Protein AF-A0A8R2NJJ9-F1 (afdb_monomer_lite)

pLDDT: mean 79.79, std 11.47, range [46.22, 91.38]

Structure (mmCIF, N/CA/C/O backbone):
data_AF-A0A8R2NJJ9-F1
#
_entry.id   AF-A0A8R2NJJ9-F1
#
loop_
_atom_site.group_PDB
_atom_site.id
_atom_site.type_symbol
_atom_site.label_atom_id
_atom_site.label_alt_id
_atom_site.label_comp_id
_atom_site.label_asym_id
_atom_site.label_entity_id
_atom_site.label_seq_id
_atom_site.pdbx_PDB_ins_code
_atom_site.Cartn_x
_atom_site.Cartn_y
_atom_site.Cartn_z
_atom_site.occupancy
_atom_site.B_iso_or_equiv
_atom_site.auth_seq_id
_atom_site.auth_comp_id
_atom_site.auth_asym_id
_atom_site.auth_atom_id
_atom_site.pdbx_PDB_model_num
ATOM 1 N N . MET A 1 1 ? 19.460 -36.028 -24.362 1.00 50.94 1 MET A N 1
ATOM 2 C CA . MET A 1 1 ? 19.467 -34.547 -24.383 1.00 50.94 1 MET A CA 1
ATOM 3 C C . MET A 1 1 ? 18.861 -33.993 -23.086 1.00 50.94 1 MET A C 1
ATOM 5 O O . MET A 1 1 ? 17.682 -33.672 -23.083 1.00 50.94 1 MET A O 1
ATOM 9 N N . PRO A 1 2 ? 19.613 -33.909 -21.970 1.00 55.94 2 PRO A N 1
ATOM 10 C CA . PRO A 1 2 ? 19.088 -33.429 -20.680 1.00 55.94 2 PRO A CA 1
ATOM 11 C C . PRO A 1 2 ? 19.364 -31.936 -20.404 1.00 55.94 2 PRO A C 1
ATOM 13 O O . PRO A 1 2 ? 18.837 -31.383 -19.448 1.00 55.94 2 PRO A O 1
ATOM 16 N N . GLN A 1 3 ? 20.184 -31.270 -21.226 1.00 57.06 3 GLN A N 1
ATOM 17 C CA . GLN A 1 3 ? 20.687 -29.916 -20.941 1.00 57.06 3 GLN A CA 1
ATOM 18 C C . GLN A 1 3 ? 19.692 -28.784 -21.264 1.00 57.06 3 GLN A C 1
ATOM 20 O O . GLN A 1 3 ? 19.911 -27.633 -20.887 1.00 57.06 3 GLN A O 1
ATOM 25 N N . THR A 1 4 ? 18.594 -29.069 -21.968 1.00 61.69 4 THR A N 1
ATOM 26 C CA . THR A 1 4 ? 17.618 -28.051 -22.397 1.00 61.69 4 THR A CA 1
ATOM 27 C C . THR A 1 4 ? 16.700 -27.606 -21.256 1.00 61.69 4 THR A C 1
ATOM 29 O O . THR A 1 4 ? 16.427 -26.413 -21.130 1.00 61.69 4 THR A O 1
ATOM 32 N N . SER A 1 5 ? 16.296 -28.519 -20.369 1.00 61.91 5 SER A N 1
ATOM 33 C CA . SER A 1 5 ? 15.440 -28.220 -19.209 1.00 61.91 5 SER A CA 1
ATOM 34 C C . SER A 1 5 ? 16.107 -27.271 -18.208 1.00 61.91 5 SER A C 1
ATOM 36 O O . SER A 1 5 ? 15.470 -26.341 -17.714 1.00 61.91 5 SER A O 1
ATOM 38 N N . SER A 1 6 ? 17.409 -27.448 -17.962 1.00 67.12 6 SER A N 1
ATOM 39 C CA . SER A 1 6 ? 18.204 -26.599 -17.062 1.00 67.12 6 SER A CA 1
ATOM 40 C C . SER A 1 6 ? 18.313 -25.158 -17.580 1.00 67.12 6 SER A C 1
ATOM 42 O O . SER A 1 6 ? 18.173 -24.202 -16.819 1.00 6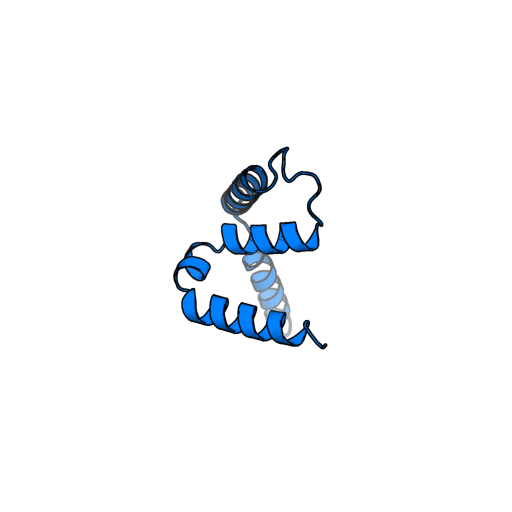7.12 6 SER A O 1
ATOM 44 N N . ASN A 1 7 ? 18.488 -24.994 -18.897 1.00 72.44 7 ASN A N 1
ATOM 45 C CA . ASN A 1 7 ? 18.545 -23.683 -19.552 1.00 72.44 7 ASN A CA 1
ATOM 46 C C . ASN A 1 7 ? 17.195 -22.948 -19.517 1.00 72.44 7 ASN A C 1
ATOM 48 O O . ASN A 1 7 ? 17.149 -21.729 -19.345 1.00 72.44 7 ASN A O 1
ATOM 52 N N . ILE A 1 8 ? 16.086 -23.684 -19.632 1.00 78.69 8 ILE A N 1
ATOM 53 C CA . ILE A 1 8 ? 14.732 -23.124 -19.518 1.00 78.69 8 ILE A CA 1
ATOM 54 C C . ILE A 1 8 ? 14.481 -22.591 -18.103 1.00 78.69 8 ILE A C 1
ATOM 56 O O . ILE A 1 8 ? 13.897 -21.516 -17.948 1.00 78.69 8 ILE A O 1
ATOM 60 N N . LEU A 1 9 ? 14.948 -23.307 -17.076 1.00 81.06 9 LEU A N 1
ATOM 61 C CA . LEU A 1 9 ? 14.803 -22.888 -15.683 1.00 81.06 9 LEU A CA 1
ATOM 62 C C . LEU A 1 9 ? 15.590 -21.599 -15.398 1.00 81.06 9 LEU A C 1
ATOM 64 O O . LEU A 1 9 ? 15.019 -20.635 -14.891 1.00 81.06 9 LEU A O 1
ATOM 68 N N . TYR A 1 10 ? 16.864 -21.546 -15.804 1.00 80.62 10 TYR A N 1
ATOM 69 C CA . TYR A 1 10 ? 17.710 -20.354 -15.666 1.00 80.62 10 TYR A CA 1
ATOM 70 C C . TYR A 1 10 ? 17.087 -19.123 -16.342 1.00 80.62 10 TYR A C 1
ATOM 72 O O . TYR A 1 10 ? 17.005 -18.050 -15.742 1.00 80.62 10 TYR A O 1
ATOM 80 N N . ARG A 1 11 ? 16.567 -19.285 -17.564 1.00 77.56 11 ARG A N 1
ATOM 81 C CA . ARG A 1 11 ? 15.946 -18.190 -18.320 1.00 77.56 11 ARG A CA 1
ATOM 82 C C . ARG A 1 11 ? 14.683 -17.651 -17.648 1.00 77.56 11 ARG A C 1
ATOM 84 O O . ARG A 1 11 ? 14.453 -16.447 -17.676 1.00 77.56 11 ARG A O 1
ATOM 91 N N . ARG A 1 12 ? 13.873 -18.523 -17.038 1.00 80.19 12 ARG A N 1
ATOM 92 C CA . ARG A 1 12 ? 12.670 -18.124 -16.285 1.00 80.19 12 ARG A CA 1
ATOM 93 C C . ARG A 1 12 ? 13.020 -17.333 -15.029 1.00 80.19 12 ARG A C 1
ATOM 95 O O . ARG A 1 12 ? 12.392 -16.312 -14.771 1.00 80.19 12 ARG A O 1
ATOM 102 N N . ILE A 1 13 ? 14.042 -17.769 -14.294 1.00 82.50 13 ILE A N 1
ATOM 103 C CA . ILE A 1 13 ? 14.518 -17.065 -13.097 1.00 82.50 13 ILE A CA 1
ATOM 104 C C . ILE A 1 13 ? 15.059 -15.682 -13.482 1.00 82.50 13 ILE A C 1
ATOM 106 O O . ILE A 1 13 ? 14.654 -14.685 -12.889 1.00 82.50 13 ILE A O 1
ATOM 110 N N . PHE A 1 14 ? 15.881 -15.599 -14.532 1.00 81.12 14 PHE A N 1
ATOM 111 C CA . PHE A 1 14 ? 16.428 -14.330 -15.020 1.00 81.12 14 PHE A CA 1
ATOM 112 C C . PHE A 1 14 ? 15.340 -13.335 -15.459 1.00 81.12 14 PHE A C 1
ATOM 114 O O . PHE A 1 14 ? 15.451 -12.149 -15.174 1.00 81.12 14 PHE A O 1
ATOM 121 N N . LEU A 1 15 ? 14.259 -13.809 -16.093 1.00 75.44 15 LEU A N 1
ATOM 122 C CA . LEU A 1 15 ? 13.126 -12.958 -16.485 1.00 75.44 15 LEU A CA 1
ATOM 123 C C . LEU A 1 15 ? 12.269 -12.491 -15.294 1.00 75.44 15 LEU A C 1
ATOM 125 O O . LEU A 1 15 ? 11.606 -11.464 -15.392 1.00 75.44 15 LEU A O 1
ATOM 129 N N . SER A 1 16 ? 12.243 -13.263 -14.202 1.00 76.94 16 SER A N 1
ATOM 130 C CA . SER A 1 16 ? 11.500 -12.929 -12.978 1.00 76.94 16 SER A CA 1
ATOM 131 C C . SER A 1 16 ? 12.248 -11.963 -12.061 1.00 76.94 16 SER A C 1
ATOM 133 O O . SER A 1 16 ? 11.633 -11.303 -11.224 1.00 76.94 16 SER A O 1
ATOM 135 N N . MET A 1 17 ? 13.573 -11.865 -12.215 1.00 72.75 17 MET A N 1
ATOM 136 C CA . MET A 1 17 ? 14.341 -10.846 -11.520 1.00 72.75 17 MET A CA 1
ATOM 137 C C . MET A 1 17 ? 13.917 -9.476 -12.054 1.00 72.75 17 MET A C 1
ATOM 139 O O . MET A 1 17 ? 13.920 -9.272 -13.268 1.00 72.75 17 MET A O 1
ATOM 143 N N . PRO A 1 18 ? 13.556 -8.518 -11.187 1.00 64.25 18 PRO A N 1
ATOM 144 C CA . PRO A 1 18 ? 13.225 -7.176 -11.631 1.00 64.25 18 PRO A CA 1
ATOM 145 C C . PRO A 1 18 ? 14.484 -6.532 -12.225 1.00 64.25 18 PRO A C 1
ATOM 147 O O . PRO A 1 18 ? 15.338 -6.024 -11.506 1.00 64.25 18 PRO A O 1
ATOM 150 N N . VAL A 1 19 ? 14.616 -6.569 -13.553 1.00 63.38 19 VAL A N 1
ATOM 151 C CA . VAL A 1 19 ? 15.764 -5.992 -14.277 1.00 63.38 19 VAL A CA 1
ATOM 152 C C . VAL A 1 19 ? 15.724 -4.454 -14.240 1.00 63.38 19 VAL A C 1
ATOM 154 O O . VAL A 1 19 ? 16.726 -3.786 -14.475 1.00 63.38 19 VAL A O 1
ATOM 157 N N . THR A 1 20 ? 14.574 -3.859 -13.908 1.00 68.38 20 THR A N 1
ATOM 158 C CA . THR A 1 20 ? 14.369 -2.408 -13.959 1.00 68.38 20 THR A CA 1
ATOM 159 C C . THR A 1 20 ? 14.492 -1.755 -12.581 1.00 68.38 20 THR A C 1
ATOM 161 O O . THR A 1 20 ? 13.550 -1.791 -11.784 1.00 68.38 20 THR A O 1
ATOM 164 N N . THR A 1 21 ? 15.607 -1.066 -12.336 1.00 72.00 21 THR A N 1
ATOM 165 C CA . THR A 1 21 ? 15.801 -0.179 -11.170 1.00 72.00 21 THR A CA 1
ATOM 166 C C . THR A 1 21 ? 14.673 0.844 -11.025 1.00 72.00 21 THR A C 1
ATOM 168 O O . THR A 1 21 ? 14.190 1.076 -9.920 1.00 72.00 21 THR A O 1
ATOM 171 N N . ALA A 1 22 ? 14.152 1.354 -12.145 1.00 78.69 22 ALA A N 1
ATOM 172 C CA . ALA A 1 22 ? 13.042 2.305 -12.180 1.00 78.69 22 ALA A CA 1
ATOM 173 C C . ALA A 1 22 ? 11.760 1.805 -11.481 1.00 78.69 22 ALA A C 1
ATOM 175 O O . ALA A 1 22 ? 11.014 2.602 -10.913 1.00 78.69 22 ALA A O 1
ATOM 176 N N . SER A 1 23 ? 11.479 0.495 -11.509 1.00 78.06 23 SER A N 1
ATOM 177 C CA . SER A 1 23 ? 10.308 -0.065 -10.818 1.00 78.06 23 SER A CA 1
ATOM 178 C C . SER A 1 23 ? 10.504 -0.042 -9.300 1.00 78.06 23 SER A C 1
ATOM 180 O O . SER A 1 23 ? 9.640 0.434 -8.564 1.00 78.06 23 SER A O 1
ATOM 182 N N . CYS A 1 24 ? 11.690 -0.449 -8.836 1.00 80.31 24 CYS A N 1
ATOM 183 C CA . CYS A 1 24 ? 12.066 -0.361 -7.427 1.00 80.31 24 CYS A CA 1
ATOM 184 C C . CYS A 1 24 ? 12.046 1.094 -6.934 1.00 80.31 24 CYS A C 1
ATOM 186 O O . CYS A 1 24 ? 11.479 1.376 -5.882 1.00 80.31 24 CYS A O 1
ATOM 188 N N . GLU A 1 25 ? 12.602 2.031 -7.705 1.00 84.25 25 GLU A N 1
ATOM 189 C CA . GLU A 1 25 ? 12.612 3.462 -7.379 1.00 84.25 25 GLU A CA 1
ATOM 190 C C . GLU A 1 25 ? 11.197 4.037 -7.251 1.00 84.25 25 GLU A C 1
ATOM 192 O O . GLU A 1 25 ? 10.909 4.755 -6.288 1.00 84.25 25 GLU A O 1
ATOM 197 N N . ARG A 1 26 ? 10.282 3.680 -8.165 1.00 84.25 26 ARG A N 1
ATOM 198 C CA . ARG A 1 26 ? 8.868 4.071 -8.060 1.00 84.25 26 ARG A CA 1
ATOM 199 C C . ARG A 1 26 ? 8.229 3.530 -6.782 1.00 84.25 26 ARG A C 1
ATOM 201 O O . ARG A 1 26 ? 7.597 4.303 -6.060 1.00 84.25 26 ARG A O 1
ATOM 208 N N . SER A 1 27 ? 8.440 2.257 -6.457 1.00 85.06 27 SER A N 1
ATOM 209 C CA . SER A 1 27 ? 7.912 1.641 -5.232 1.00 85.06 27 SER A CA 1
ATOM 210 C C . SER A 1 27 ? 8.468 2.290 -3.959 1.00 85.06 27 SER A C 1
ATOM 212 O O . SER A 1 27 ? 7.706 2.605 -3.042 1.00 85.06 27 SER A O 1
ATOM 214 N N . PHE A 1 28 ? 9.770 2.585 -3.906 1.00 83.88 28 PHE A N 1
ATOM 215 C CA . PHE A 1 28 ? 10.386 3.282 -2.771 1.00 83.88 28 PHE A CA 1
ATOM 216 C C . PHE A 1 28 ? 9.935 4.742 -2.647 1.00 83.88 28 PHE A C 1
ATOM 218 O O . PHE A 1 28 ? 9.732 5.227 -1.532 1.00 83.88 28 PHE A O 1
ATOM 225 N N . SER A 1 29 ? 9.713 5.434 -3.766 1.00 87.19 29 SER A N 1
ATOM 226 C CA . SER A 1 29 ? 9.139 6.783 -3.772 1.00 87.19 29 SER A CA 1
ATOM 227 C C . SER A 1 29 ? 7.730 6.791 -3.165 1.00 87.19 29 SER A C 1
ATOM 229 O O . SER A 1 29 ? 7.432 7.603 -2.287 1.00 87.19 29 SER A O 1
ATOM 231 N N . LYS A 1 30 ? 6.884 5.816 -3.529 1.00 86.50 30 LYS A N 1
ATOM 232 C CA . LYS A 1 30 ? 5.555 5.634 -2.920 1.00 86.50 30 LYS A CA 1
ATOM 233 C C . LYS A 1 30 ? 5.649 5.308 -1.428 1.00 86.50 30 LYS A C 1
ATOM 23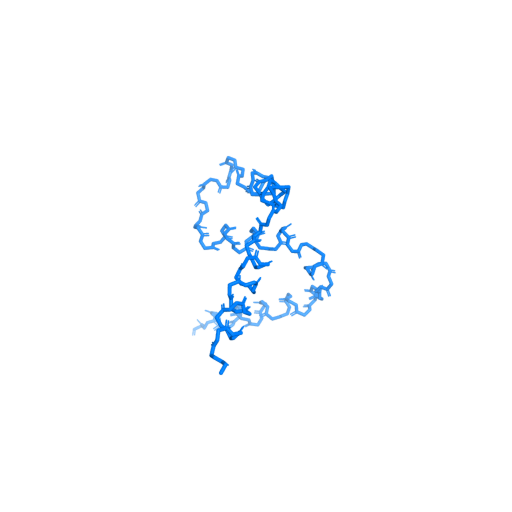5 O O . LYS A 1 30 ? 4.967 5.941 -0.627 1.00 86.50 30 LYS A O 1
ATOM 240 N N . LEU A 1 31 ? 6.536 4.394 -1.031 1.00 87.56 31 LEU A N 1
ATOM 241 C CA . LEU A 1 31 ? 6.784 4.067 0.379 1.00 87.56 31 LEU A CA 1
ATOM 242 C C . LEU A 1 31 ? 7.193 5.290 1.207 1.00 87.56 31 LEU A C 1
ATOM 244 O O . LEU A 1 31 ? 6.718 5.451 2.331 1.00 87.56 31 LEU A O 1
ATOM 248 N N . LYS A 1 32 ? 8.032 6.172 0.653 1.00 86.25 32 LYS A N 1
ATOM 249 C CA . LYS A 1 32 ? 8.446 7.421 1.306 1.00 86.25 32 LYS A CA 1
ATOM 250 C C . LYS A 1 32 ? 7.262 8.356 1.571 1.00 86.25 32 LYS A C 1
ATOM 252 O O . LYS A 1 32 ? 7.234 9.007 2.610 1.00 86.25 32 LYS A O 1
ATOM 257 N N . LEU A 1 33 ? 6.276 8.403 0.672 1.00 85.94 33 LEU A N 1
ATOM 258 C CA . LEU A 1 33 ? 5.047 9.179 0.876 1.00 85.94 33 LEU A CA 1
ATOM 259 C C . LEU A 1 33 ? 4.159 8.567 1.970 1.00 85.94 33 LEU A C 1
ATOM 261 O O . LEU A 1 33 ? 3.620 9.293 2.802 1.00 85.94 33 LEU A O 1
ATOM 265 N N . ILE A 1 34 ? 4.037 7.236 2.002 1.00 85.50 34 ILE A N 1
ATOM 266 C CA . ILE A 1 34 ? 3.212 6.512 2.985 1.00 85.50 34 ILE A CA 1
ATOM 267 C C . ILE A 1 34 ? 3.813 6.613 4.393 1.00 85.50 34 ILE A C 1
ATOM 269 O O . ILE A 1 34 ? 3.092 6.837 5.370 1.00 85.50 34 ILE A O 1
ATOM 273 N N . LYS A 1 35 ? 5.139 6.470 4.505 1.00 82.31 35 LYS A N 1
ATOM 274 C CA . LYS A 1 35 ? 5.887 6.554 5.763 1.00 82.31 35 LYS A CA 1
ATOM 275 C C . LYS A 1 35 ? 6.205 8.011 6.105 1.00 82.31 35 LYS A C 1
ATOM 277 O O . LYS A 1 35 ? 7.354 8.443 6.108 1.00 82.31 35 LYS A O 1
ATOM 282 N N . THR A 1 36 ? 5.163 8.781 6.398 1.00 81.25 36 THR A N 1
ATOM 283 C CA . THR A 1 36 ? 5.296 10.152 6.905 1.00 81.25 36 THR A CA 1
ATOM 284 C C . THR A 1 36 ? 5.696 10.150 8.385 1.00 81.25 36 THR A C 1
ATOM 286 O O . THR A 1 36 ? 5.416 9.189 9.100 1.00 81.25 36 THR A O 1
ATOM 289 N N . TYR A 1 37 ? 6.284 11.245 8.882 1.00 73.00 37 TYR A N 1
ATOM 290 C CA . TYR A 1 37 ? 6.654 11.410 10.298 1.00 73.00 37 TYR A CA 1
ATOM 291 C C . TYR A 1 37 ? 5.502 11.082 11.266 1.00 73.00 37 TYR A C 1
ATOM 293 O O . TYR A 1 37 ? 5.682 10.318 12.211 1.00 73.00 37 TYR A O 1
ATOM 301 N N . LEU A 1 38 ? 4.286 11.547 10.962 1.00 73.06 38 LEU A N 1
ATOM 302 C CA . LEU A 1 38 ? 3.075 11.272 11.752 1.00 73.06 38 LEU A CA 1
ATOM 303 C C . LEU A 1 38 ? 2.607 9.804 11.702 1.00 73.06 38 LEU A C 1
ATOM 305 O O . LEU A 1 38 ? 1.819 9.379 12.539 1.00 73.06 38 LEU A O 1
ATOM 309 N N . ARG A 1 39 ? 3.081 9.019 10.728 1.00 77.69 39 ARG A N 1
ATOM 310 C CA . ARG A 1 39 ? 2.788 7.584 10.554 1.00 77.69 39 ARG A CA 1
ATOM 311 C C . ARG A 1 39 ? 3.977 6.687 10.908 1.00 77.69 39 ARG A C 1
ATOM 313 O O . ARG A 1 39 ? 3.945 5.490 10.636 1.00 77.69 39 ARG A O 1
ATOM 320 N N . SER A 1 40 ? 5.022 7.248 11.512 1.00 77.19 40 SER A N 1
ATOM 321 C CA . SER A 1 40 ? 6.266 6.537 11.832 1.00 77.19 40 SER A CA 1
ATOM 322 C C . SER A 1 40 ? 6.088 5.386 12.830 1.00 77.19 40 SER A C 1
ATOM 324 O O . SER A 1 40 ? 6.902 4.467 12.830 1.00 77.19 40 SER A O 1
ATOM 326 N N . THR A 1 41 ? 5.010 5.397 13.618 1.00 82.56 41 THR A N 1
ATOM 327 C CA . THR A 1 41 ? 4.657 4.365 14.607 1.00 82.56 41 THR A CA 1
ATOM 328 C C . THR A 1 41 ? 3.766 3.244 14.055 1.00 82.56 41 THR A C 1
ATOM 330 O O . THR A 1 41 ? 3.335 2.378 14.815 1.00 82.56 41 THR A O 1
ATOM 333 N N . MET A 1 42 ? 3.459 3.223 12.749 1.00 86.31 42 MET A N 1
ATOM 334 C CA . MET A 1 42 ? 2.661 2.139 12.164 1.00 86.31 42 MET A CA 1
ATOM 335 C C . MET A 1 42 ? 3.379 0.787 12.233 1.00 86.31 42 MET A C 1
ATOM 337 O O . MET A 1 42 ? 4.563 0.678 11.921 1.00 86.31 42 MET A O 1
ATOM 341 N N . ALA A 1 43 ? 2.614 -0.261 12.548 1.00 89.56 43 ALA A N 1
ATOM 342 C CA . ALA A 1 43 ? 3.082 -1.639 12.473 1.00 89.56 43 ALA A CA 1
ATOM 343 C C . ALA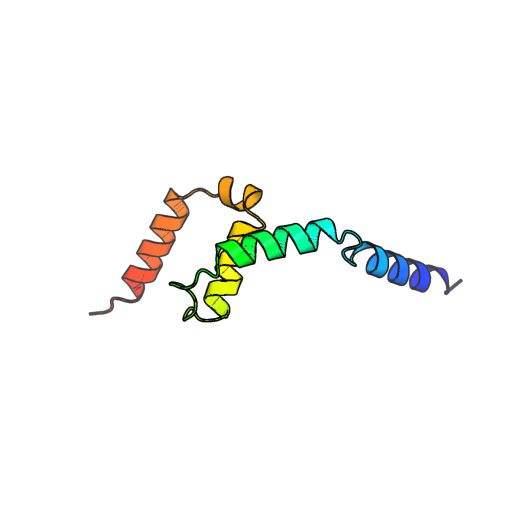 A 1 43 ? 3.486 -2.018 11.038 1.00 89.56 43 ALA A C 1
ATOM 345 O O . ALA A 1 43 ? 2.836 -1.617 10.065 1.00 89.56 43 ALA A O 1
ATOM 346 N N . GLN A 1 44 ? 4.527 -2.843 10.920 1.00 87.56 44 GLN A N 1
ATOM 347 C CA . GLN A 1 44 ? 5.110 -3.224 9.633 1.00 87.56 44 GLN A CA 1
ATOM 348 C C . GLN A 1 44 ? 4.109 -3.931 8.710 1.00 87.56 44 GLN A C 1
ATOM 350 O O . GLN A 1 44 ? 4.090 -3.664 7.511 1.00 87.56 44 GLN A O 1
ATOM 355 N N . GLU A 1 45 ? 3.231 -4.775 9.256 1.00 88.75 45 GLU A N 1
ATOM 356 C CA . GLU A 1 45 ? 2.186 -5.456 8.478 1.00 88.75 45 GLU A CA 1
ATOM 357 C C . GLU A 1 45 ? 1.223 -4.465 7.815 1.00 88.75 45 GLU A C 1
ATOM 359 O O . GLU A 1 45 ? 0.889 -4.579 6.630 1.00 88.75 45 GLU A O 1
ATOM 364 N N . ARG A 1 46 ? 0.821 -3.432 8.563 1.00 88.94 46 ARG A N 1
ATOM 365 C CA . ARG A 1 46 ? -0.062 -2.384 8.053 1.00 88.94 46 ARG A CA 1
ATOM 366 C C . ARG A 1 46 ? 0.642 -1.527 7.006 1.00 88.94 46 ARG A C 1
ATOM 368 O O . ARG A 1 46 ? 0.031 -1.190 5.994 1.00 88.94 46 ARG A O 1
ATOM 375 N N . LEU A 1 47 ? 1.913 -1.194 7.231 1.00 89.50 47 LEU A N 1
ATOM 376 C CA . LEU A 1 47 ? 2.721 -0.449 6.267 1.00 89.50 47 LEU A CA 1
ATOM 377 C C . LEU A 1 47 ? 2.880 -1.227 4.954 1.00 89.50 47 LEU A C 1
ATOM 379 O O . LEU A 1 47 ? 2.681 -0.652 3.887 1.00 89.50 47 LEU A O 1
ATOM 383 N N . SER A 1 48 ? 3.174 -2.526 5.035 1.00 89.31 48 SER A N 1
ATOM 384 C CA . SER A 1 48 ? 3.289 -3.412 3.872 1.00 89.31 48 SER A CA 1
ATOM 385 C C . SER A 1 48 ? 1.982 -3.462 3.075 1.00 89.31 48 SER A C 1
ATOM 387 O O . SER A 1 48 ? 1.976 -3.230 1.868 1.00 89.31 48 SER A O 1
ATOM 389 N N . SER A 1 49 ? 0.850 -3.636 3.763 1.00 89.56 49 SER A N 1
ATOM 390 C CA . SER A 1 49 ? -0.475 -3.654 3.128 1.00 89.56 49 SER A CA 1
ATOM 391 C C . SER A 1 49 ? -0.789 -2.339 2.399 1.00 89.56 49 SER A C 1
ATOM 393 O O . SER A 1 49 ? -1.268 -2.347 1.267 1.00 89.56 49 SER A O 1
ATOM 395 N N . MET A 1 50 ? -0.471 -1.190 3.009 1.00 88.25 50 MET A N 1
ATOM 396 C CA . MET A 1 50 ? -0.641 0.119 2.362 1.00 88.25 50 MET A CA 1
ATOM 397 C C . MET A 1 50 ? 0.310 0.328 1.180 1.00 88.25 50 MET A C 1
ATOM 399 O O . MET A 1 50 ? -0.070 0.963 0.194 1.00 88.25 50 MET A O 1
ATOM 403 N N . ALA A 1 51 ? 1.537 -0.187 1.272 1.00 89.50 51 ALA A N 1
ATOM 404 C CA . ALA A 1 51 ? 2.514 -0.119 0.194 1.00 89.50 51 ALA A CA 1
ATOM 405 C C . ALA A 1 51 ? 2.029 -0.874 -1.042 1.00 89.50 51 ALA A C 1
ATOM 407 O O . ALA A 1 51 ? 2.055 -0.308 -2.130 1.00 89.50 51 ALA A O 1
ATOM 408 N N . ILE A 1 52 ? 1.512 -2.093 -0.861 1.00 89.88 52 ILE A N 1
ATOM 409 C CA . ILE A 1 52 ? 0.951 -2.909 -1.946 1.00 89.88 52 ILE A CA 1
ATOM 410 C C . ILE A 1 52 ? -0.189 -2.160 -2.641 1.00 89.88 52 ILE A C 1
ATOM 412 O O . ILE A 1 52 ? -0.145 -1.991 -3.853 1.00 89.88 52 ILE A O 1
ATOM 416 N N . LEU A 1 53 ? -1.148 -1.617 -1.882 1.00 89.31 53 LEU A N 1
ATOM 417 C CA . LEU A 1 53 ? -2.261 -0.839 -2.447 1.00 89.31 53 LEU A CA 1
ATOM 418 C C . LEU A 1 53 ? -1.797 0.401 -3.229 1.00 89.31 53 LEU A C 1
ATOM 420 O O . LEU A 1 53 ? -2.407 0.776 -4.226 1.00 89.31 53 LEU A O 1
ATOM 424 N N . SER A 1 54 ? -0.722 1.047 -2.776 1.00 88.38 54 SER A N 1
ATOM 425 C CA . SER A 1 54 ? -0.200 2.269 -3.403 1.00 88.38 54 SER A CA 1
ATOM 426 C C . SER A 1 54 ? 0.673 2.001 -4.632 1.00 88.38 54 SER A C 1
ATOM 428 O O . SER A 1 54 ? 0.779 2.868 -5.501 1.00 88.38 54 SER A O 1
ATOM 430 N N . ILE A 1 55 ? 1.336 0.842 -4.682 1.00 88.62 55 ILE A N 1
ATOM 431 C CA . ILE A 1 55 ? 2.112 0.375 -5.838 1.00 88.62 55 ILE A CA 1
ATOM 432 C C . ILE A 1 55 ? 1.142 -0.125 -6.911 1.00 88.62 55 ILE A C 1
ATOM 434 O O . ILE A 1 55 ? 1.186 0.348 -8.042 1.00 88.62 55 ILE A O 1
ATOM 438 N N . GLU A 1 56 ? 0.194 -0.977 -6.523 1.00 88.12 56 GLU A N 1
ATOM 439 C CA . GLU A 1 56 ? -0.822 -1.577 -7.396 1.00 88.12 56 GLU A CA 1
ATOM 440 C C . GLU A 1 56 ? -2.066 -0.688 -7.537 1.00 88.12 56 GLU A C 1
ATOM 442 O O . GLU A 1 56 ? -3.205 -1.157 -7.577 1.00 88.12 56 GLU A O 1
ATOM 447 N N . THR A 1 57 ? -1.862 0.629 -7.611 1.00 87.62 57 THR A N 1
ATOM 448 C CA . THR A 1 57 ? -2.958 1.607 -7.618 1.00 87.62 57 THR A CA 1
ATOM 449 C C . THR A 1 57 ? -3.905 1.443 -8.809 1.00 87.62 57 THR A C 1
ATOM 451 O O . THR A 1 57 ? -5.071 1.804 -8.694 1.00 87.62 57 THR A O 1
ATOM 454 N N . GLU A 1 58 ? -3.430 0.909 -9.938 1.00 87.56 58 GLU A N 1
ATOM 455 C CA . GLU A 1 58 ? -4.247 0.640 -11.133 1.00 87.56 58 GLU A CA 1
ATOM 456 C C . GLU A 1 58 ? -5.189 -0.552 -10.954 1.00 87.56 58 GLU A C 1
ATOM 458 O O . GLU A 1 58 ? -6.226 -0.642 -11.608 1.00 87.56 58 GLU A O 1
ATOM 463 N N . VAL A 1 59 ? -4.806 -1.497 -10.097 1.00 88.12 59 VAL A N 1
ATOM 464 C CA . VAL A 1 59 ? -5.647 -2.634 -9.723 1.00 88.12 59 VAL A CA 1
ATOM 465 C C . VAL A 1 59 ? -6.604 -2.195 -8.622 1.00 88.12 59 VAL A C 1
ATOM 467 O O . VAL A 1 59 ? -7.798 -2.462 -8.709 1.00 88.12 59 VAL A O 1
ATOM 470 N N . ALA A 1 60 ? -6.105 -1.448 -7.634 1.00 86.25 60 ALA A N 1
ATOM 471 C CA . ALA A 1 60 ? -6.916 -0.907 -6.549 1.00 86.25 60 ALA A CA 1
ATOM 472 C C . ALA A 1 60 ? -8.008 0.058 -7.045 1.00 86.25 60 ALA A C 1
ATOM 474 O O . ALA A 1 60 ? -9.098 0.077 -6.487 1.00 86.25 60 ALA A O 1
ATOM 475 N N . SER A 1 61 ? -7.763 0.829 -8.110 1.00 87.50 61 SER A N 1
ATOM 476 C CA . SER A 1 61 ? -8.769 1.731 -8.690 1.00 87.50 61 SER A CA 1
ATOM 477 C C . SER A 1 61 ? -9.912 1.011 -9.407 1.00 87.50 61 SER A C 1
ATOM 479 O O . SER A 1 61 ? -10.969 1.605 -9.593 1.00 87.50 61 SER A O 1
ATOM 481 N N . LYS A 1 62 ? -9.711 -0.250 -9.806 1.00 91.06 62 LYS A N 1
ATOM 482 C CA . LYS A 1 62 ? -10.737 -1.102 -10.429 1.00 91.06 62 LYS A CA 1
ATOM 483 C C . LYS A 1 62 ? -11.588 -1.847 -9.402 1.00 91.06 62 LYS A C 1
ATOM 485 O O . LYS A 1 62 ? -12.522 -2.543 -9.789 1.00 91.06 62 LYS A O 1
ATOM 490 N N . LEU A 1 63 ? -11.227 -1.760 -8.125 1.00 88.12 63 LEU A N 1
ATOM 491 C CA . LEU A 1 63 ? -11.947 -2.404 -7.041 1.00 88.12 63 LEU A CA 1
ATOM 492 C C . LEU A 1 63 ? -13.248 -1.639 -6.763 1.00 88.12 63 LEU A C 1
ATOM 494 O O . LEU A 1 63 ? -13.243 -0.408 -6.742 1.00 88.12 63 LEU A O 1
ATOM 498 N N . ASP A 1 64 ? -14.340 -2.363 -6.524 1.00 90.56 64 ASP A N 1
ATOM 499 C CA . ASP A 1 64 ? -15.581 -1.749 -6.061 1.00 90.56 64 ASP A CA 1
ATOM 500 C C . ASP A 1 64 ? -15.467 -1.411 -4.570 1.00 90.56 64 ASP A C 1
ATOM 502 O O . ASP A 1 64 ? -15.310 -2.288 -3.715 1.00 90.56 64 ASP A O 1
ATOM 506 N N . TYR A 1 65 ? -15.501 -0.118 -4.258 1.00 87.69 65 TYR A N 1
ATOM 507 C CA . TYR A 1 65 ? -15.365 0.351 -2.887 1.00 87.69 65 TYR A CA 1
ATOM 508 C C . TYR A 1 65 ? -16.616 0.066 -2.055 1.00 87.69 65 TYR A C 1
ATOM 510 O O . TYR A 1 65 ? -16.466 -0.122 -0.849 1.00 87.69 65 TYR A O 1
ATOM 518 N N . GLU A 1 66 ? -17.809 -0.005 -2.657 1.00 90.19 66 GLU A N 1
ATOM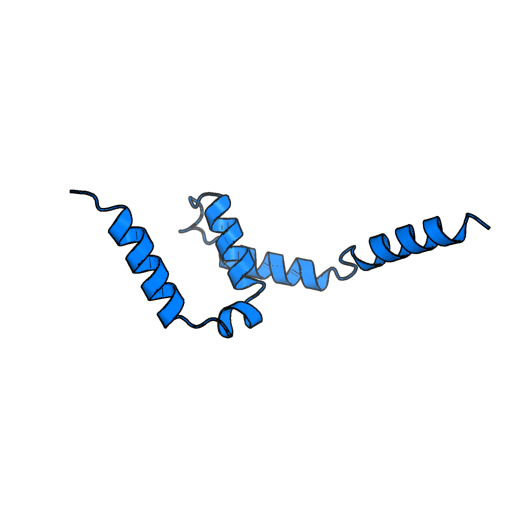 519 C CA . GLU A 1 66 ? -19.036 -0.309 -1.907 1.00 90.19 66 GLU A CA 1
ATOM 520 C C . GLU A 1 66 ? -18.987 -1.736 -1.362 1.00 90.19 66 GLU A C 1
ATOM 522 O O . GLU A 1 66 ? -19.097 -1.939 -0.152 1.00 90.19 66 GLU A O 1
ATOM 527 N N . GLU A 1 67 ? -18.647 -2.710 -2.211 1.00 90.62 67 GLU A N 1
ATOM 528 C CA . GLU A 1 67 ? -18.481 -4.104 -1.793 1.00 90.62 67 GLU A CA 1
ATOM 529 C C . GLU A 1 67 ? -17.415 -4.266 -0.689 1.00 90.62 67 GLU A C 1
ATOM 531 O O . GLU A 1 67 ? -17.564 -5.063 0.243 1.00 90.62 67 GLU A O 1
ATOM 536 N N . VAL A 1 68 ? -16.314 -3.512 -0.768 1.00 88.75 68 VAL A N 1
ATOM 537 C CA . VAL A 1 68 ? -15.246 -3.556 0.244 1.00 88.75 68 VAL A CA 1
ATOM 538 C C . VAL A 1 68 ? -15.705 -2.957 1.570 1.00 88.75 68 VAL A C 1
ATOM 540 O O . VAL A 1 68 ? -15.351 -3.487 2.628 1.00 88.75 68 VAL A O 1
ATOM 543 N N . ILE A 1 69 ? -16.471 -1.865 1.530 1.00 89.31 69 ILE A N 1
ATOM 544 C CA . ILE A 1 69 ? -17.024 -1.220 2.723 1.00 89.31 69 ILE A CA 1
ATOM 545 C C . ILE A 1 69 ? -18.018 -2.157 3.403 1.00 89.31 69 ILE A C 1
ATOM 547 O O . ILE A 1 69 ? -17.894 -2.362 4.612 1.00 89.31 69 ILE A O 1
ATOM 551 N N . ASP A 1 70 ? -18.917 -2.783 2.646 1.00 91.38 70 ASP A N 1
ATOM 552 C CA . ASP A 1 70 ? -19.901 -3.727 3.177 1.00 91.38 70 ASP A CA 1
ATOM 553 C C . ASP A 1 70 ? -19.218 -4.940 3.815 1.00 91.38 70 ASP A C 1
ATOM 555 O O . ASP A 1 70 ? -19.453 -5.256 4.983 1.00 91.38 70 ASP A O 1
ATOM 559 N N . LYS A 1 71 ? -18.246 -5.552 3.126 1.00 89.88 71 LYS A N 1
ATOM 560 C CA . LYS A 1 71 ? -17.448 -6.656 3.692 1.00 89.88 71 LYS A CA 1
ATOM 561 C C . LYS A 1 71 ? -16.697 -6.248 4.955 1.00 89.88 71 LYS A C 1
ATOM 563 O O . LYS A 1 71 ? -16.571 -7.040 5.897 1.00 89.88 71 LYS A O 1
ATOM 568 N N . PHE A 1 72 ? -16.151 -5.033 4.987 1.00 88.12 72 PHE 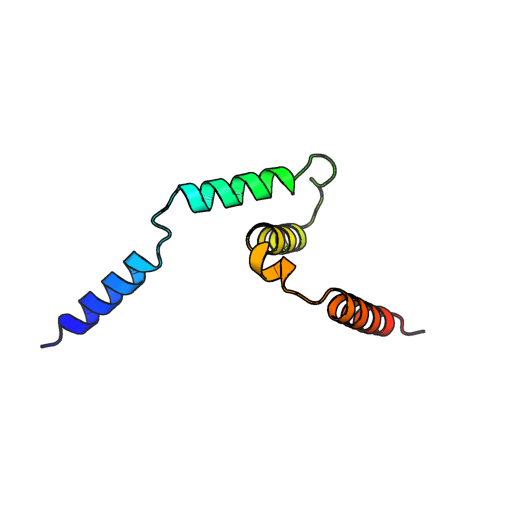A N 1
ATOM 569 C CA . PHE A 1 72 ? -15.462 -4.520 6.166 1.00 88.12 72 PHE A CA 1
ATOM 570 C C . PHE A 1 72 ? -16.439 -4.294 7.326 1.00 88.12 72 PHE A C 1
ATOM 572 O O . PHE A 1 72 ? -16.120 -4.657 8.463 1.00 88.12 72 PHE A O 1
ATOM 579 N N . ALA A 1 73 ? -17.621 -3.741 7.047 1.00 88.44 73 ALA A N 1
ATOM 580 C CA . ALA A 1 73 ? -18.688 -3.535 8.016 1.00 88.44 73 ALA A CA 1
ATOM 581 C C . ALA A 1 73 ? -19.156 -4.869 8.609 1.00 88.44 73 ALA A C 1
ATOM 583 O O . ALA A 1 73 ? -19.137 -5.010 9.832 1.00 88.44 73 ALA A O 1
ATOM 584 N N . ASP A 1 74 ? -19.430 -5.874 7.777 1.00 87.81 74 ASP A N 1
ATOM 585 C CA . ASP A 1 74 ? -19.813 -7.223 8.209 1.00 87.81 74 ASP A CA 1
ATOM 586 C C . ASP A 1 74 ? -18.742 -7.868 9.095 1.00 87.81 74 ASP A C 1
ATOM 588 O O . ASP A 1 74 ? -19.026 -8.423 10.160 1.00 87.81 74 ASP A O 1
ATOM 592 N N . THR A 1 75 ? -17.473 -7.755 8.699 1.00 83.69 75 THR A N 1
ATOM 593 C CA . THR A 1 75 ? -16.348 -8.329 9.451 1.00 83.69 75 THR A CA 1
ATOM 594 C C . THR A 1 75 ? -16.164 -7.647 10.810 1.00 83.69 75 THR A C 1
ATOM 596 O O . THR A 1 75 ? -15.826 -8.300 11.802 1.00 83.69 75 THR A O 1
ATOM 599 N N . LYS A 1 76 ? -16.385 -6.328 10.884 1.00 76.06 76 LYS A N 1
ATOM 600 C CA . LYS A 1 76 ? -16.246 -5.551 12.121 1.00 76.06 76 LYS A CA 1
ATOM 601 C C . LYS A 1 76 ? -17.459 -5.716 13.039 1.00 76.06 76 LYS A C 1
ATOM 603 O O . LYS A 1 76 ? -17.275 -5.822 14.250 1.00 76.06 76 LYS A O 1
ATOM 608 N N . ALA A 1 77 ? -18.663 -5.803 12.475 1.00 66.56 77 ALA A N 1
ATOM 609 C CA . ALA A 1 77 ? -19.894 -6.109 13.197 1.00 66.56 77 ALA A CA 1
ATOM 610 C C . ALA A 1 77 ? -19.813 -7.489 13.862 1.00 66.56 77 ALA A C 1
ATOM 612 O O . ALA A 1 77 ? -20.171 -7.630 15.025 1.00 66.56 77 ALA A O 1
ATOM 613 N N . ARG A 1 78 ? -19.207 -8.479 13.193 1.00 58.16 78 ARG A N 1
ATOM 614 C CA . ARG A 1 78 ? -18.978 -9.821 13.756 1.00 58.16 78 ARG A CA 1
ATOM 615 C C . ARG A 1 78 ? -18.005 -9.857 14.943 1.00 58.16 78 ARG A C 1
ATOM 617 O O . ARG A 1 78 ? -18.022 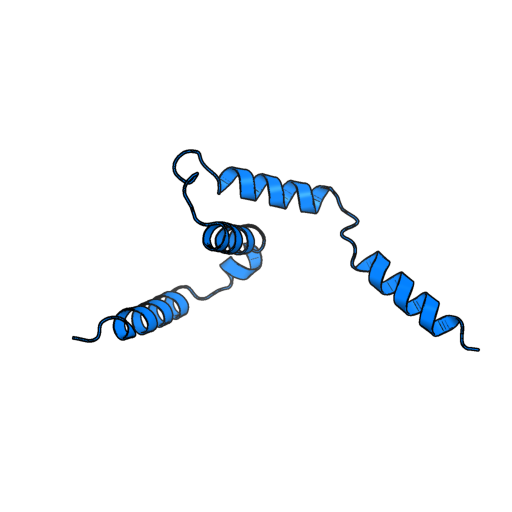-10.816 15.706 1.00 58.16 78 ARG A O 1
ATOM 624 N N . LYS A 1 79 ? -17.149 -8.838 15.103 1.00 57.03 79 LYS A N 1
ATOM 625 C CA . LYS A 1 79 ? -16.274 -8.669 16.283 1.00 57.03 79 LYS A CA 1
ATOM 626 C C . LYS A 1 79 ? -16.982 -8.008 17.468 1.00 57.03 79 LYS A C 1
ATOM 628 O O . LYS A 1 79 ? -16.453 -8.052 18.573 1.00 57.03 79 LYS A O 1
ATOM 633 N N . ILE A 1 80 ? -18.146 -7.401 17.241 1.00 53.72 80 ILE A N 1
ATOM 634 C CA . ILE A 1 80 ? -19.049 -6.911 18.280 1.00 53.72 80 ILE A CA 1
ATOM 635 C C . ILE A 1 80 ? -19.987 -8.067 18.650 1.00 53.72 80 ILE A C 1
ATOM 637 O O . ILE A 1 80 ? -21.115 -8.192 18.194 1.00 53.72 80 ILE A O 1
ATOM 641 N N . SER A 1 81 ? -19.471 -8.986 19.458 1.00 48.19 81 SER A N 1
ATOM 642 C CA . SER A 1 81 ? -20.318 -9.842 20.283 1.00 48.19 81 SER A CA 1
ATOM 643 C C . SER A 1 81 ? -20.605 -9.084 21.579 1.00 48.19 81 SER A C 1
ATOM 645 O O . SER A 1 81 ? -19.657 -8.744 22.293 1.00 48.19 81 SER A O 1
ATOM 647 N N . LEU A 1 82 ? -21.885 -8.782 21.828 1.00 46.22 82 LEU A N 1
ATOM 648 C CA . LEU A 1 82 ? -22.408 -8.478 23.167 1.00 46.22 82 LEU A CA 1
ATOM 649 C C . LEU A 1 82 ? -22.128 -9.643 24.122 1.00 46.22 82 LEU A C 1
ATOM 651 O O . LEU A 1 82 ? -22.246 -10.803 23.661 1.00 46.22 82 LEU A O 1
#

Sequence (82 aa):
MPQTSSNILYRRIFLSMPVTTASCERSFSKLKLIKTYLRSTMAQERLSSMAILSIETEVASKLDYEEVIDKFADTKARKISL

Secondary structure (DSSP, 8-state):
--HHHHHHHHHHHHHHS---HHHHHHHHHHHHHHS-GGGTT--HHHHHHHHHHHHSHHHHTTS-HHHHHHHHHHHHHTT---

Organism: Acyrthosiphon pisum (NCBI:txid7029)

Foldseek 3Di:
DPVVVVVVVVVVVVVPPPPDPVLVVVLVVQLVVLCDPVCVPDDPVVSVVVSCCSSVVVVVVPDDVVVVVVVVVVVVVVVPDD

Radius of gyration: 20.0 Å; chains: 1; bounding box: 43×46×48 Å

InterPro domains:
  IPR008906 HAT, C-terminal dimerisation domain [PF05699] (12-57)
  IPR012337 Ribonuclease H-like superfamily [SSF53098] (12-53)